Protein AF-A0A0F9B7K7-F1 (afdb_monomer_lite)

Structure (mmCIF, N/CA/C/O backbone):
data_AF-A0A0F9B7K7-F1
#
_entry.id   AF-A0A0F9B7K7-F1
#
loop_
_atom_site.group_PDB
_atom_site.id
_atom_site.type_symbol
_atom_site.label_atom_id
_atom_site.label_alt_id
_atom_site.label_comp_id
_atom_site.label_asym_id
_atom_site.label_entity_id
_atom_site.label_seq_id
_atom_site.pdbx_PDB_ins_code
_atom_site.Cartn_x
_atom_site.Cartn_y
_atom_site.Cartn_z
_atom_site.occupancy
_atom_site.B_iso_or_equiv
_atom_site.auth_seq_id
_atom_site.auth_comp_id
_atom_site.auth_asym_id
_atom_site.auth_atom_id
_atom_site.pdbx_PDB_model_num
ATOM 1 N N . MET A 1 1 ? -11.628 1.335 -11.162 1.00 37.56 1 MET A N 1
ATOM 2 C CA . MET A 1 1 ? -10.467 1.865 -11.911 1.00 37.56 1 MET A CA 1
ATOM 3 C C . MET A 1 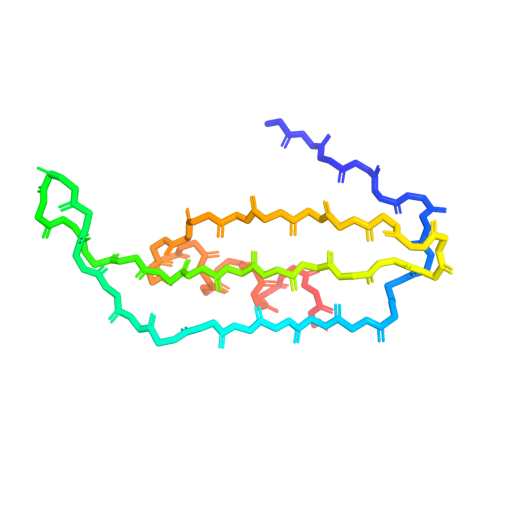1 ? -9.492 0.711 -12.097 1.00 37.56 1 MET A C 1
ATOM 5 O O . MET A 1 1 ? 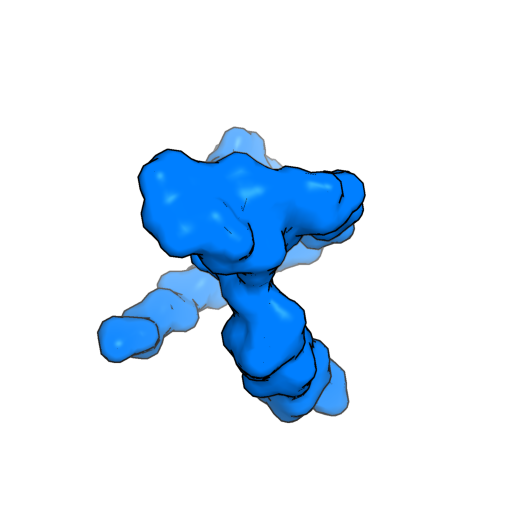-9.118 0.126 -11.094 1.00 37.56 1 MET A O 1
ATOM 9 N N . ARG A 1 2 ? -9.174 0.304 -13.334 1.00 41.03 2 ARG A N 1
ATOM 10 C CA . ARG A 1 2 ? -8.187 -0.760 -13.605 1.00 41.03 2 ARG A CA 1
ATOM 11 C C . ARG A 1 2 ? -6.827 -0.099 -13.828 1.00 41.03 2 ARG A C 1
ATOM 13 O O . ARG A 1 2 ? -6.716 0.715 -14.739 1.00 41.03 2 ARG A O 1
ATOM 20 N N . ILE A 1 3 ? -5.841 -0.402 -12.987 1.00 51.62 3 ILE A N 1
ATOM 21 C CA . ILE A 1 3 ? -4.460 0.061 -13.160 1.00 51.62 3 ILE A CA 1
ATOM 22 C C . ILE A 1 3 ? -3.734 -1.038 -13.938 1.00 51.62 3 ILE A C 1
ATOM 24 O O . ILE A 1 3 ? -3.571 -2.139 -13.426 1.00 51.62 3 ILE A O 1
ATOM 28 N N . TRP A 1 4 ? -3.354 -0.758 -15.184 1.00 51.38 4 TRP A N 1
ATOM 29 C CA . TRP A 1 4 ? -2.452 -1.620 -15.948 1.00 51.38 4 TRP A CA 1
ATOM 30 C C . TRP A 1 4 ? -1.026 -1.197 -15.617 1.00 51.38 4 TRP A C 1
ATOM 32 O O . TRP A 1 4 ? -0.632 -0.071 -15.917 1.00 51.38 4 TRP A O 1
ATOM 42 N N . ILE A 1 5 ? -0.276 -2.074 -14.960 1.00 57.78 5 ILE A N 1
ATOM 43 C CA . ILE A 1 5 ? 1.129 -1.846 -14.635 1.00 57.78 5 ILE A CA 1
ATOM 44 C C . ILE A 1 5 ? 1.945 -2.559 -15.715 1.00 57.78 5 ILE A C 1
ATOM 46 O O . ILE A 1 5 ? 1.962 -3.783 -15.759 1.00 57.78 5 ILE A O 1
ATOM 50 N N . ASN A 1 6 ? 2.566 -1.795 -16.616 1.00 54.38 6 ASN A N 1
ATOM 51 C CA . ASN A 1 6 ? 3.327 -2.327 -17.758 1.00 54.38 6 ASN A CA 1
ATOM 52 C C . ASN A 1 6 ? 4.839 -2.444 -17.470 1.00 54.38 6 ASN A C 1
ATOM 54 O O . ASN A 1 6 ? 5.628 -2.654 -18.386 1.00 54.38 6 ASN A O 1
ATOM 58 N N . ASN A 1 7 ? 5.227 -2.277 -16.202 1.00 60.84 7 ASN A N 1
ATOM 59 C CA . ASN A 1 7 ? 6.601 -2.377 -15.721 1.00 60.84 7 ASN A CA 1
ATOM 60 C C . ASN A 1 7 ? 6.738 -3.607 -14.824 1.00 60.84 7 ASN A C 1
ATOM 62 O O . ASN A 1 7 ? 5.842 -3.893 -14.023 1.00 60.84 7 ASN A O 1
ATOM 66 N N . SER A 1 8 ? 7.874 -4.294 -14.924 1.00 75.06 8 SER A N 1
ATOM 67 C CA . SER A 1 8 ? 8.244 -5.368 -14.005 1.00 75.06 8 SER A CA 1
ATOM 68 C C . SER A 1 8 ? 8.266 -4.837 -12.568 1.00 75.06 8 SER A C 1
ATOM 70 O O . SER A 1 8 ? 8.886 -3.809 -12.275 1.00 75.06 8 SER A O 1
ATOM 72 N N . ILE A 1 9 ? 7.545 -5.517 -11.675 1.00 80.94 9 ILE A N 1
ATOM 73 C CA . ILE A 1 9 ? 7.572 -5.227 -10.240 1.00 80.94 9 ILE A CA 1
ATOM 74 C C . ILE A 1 9 ? 8.903 -5.744 -9.694 1.00 80.94 9 ILE A C 1
ATOM 76 O O . ILE A 1 9 ? 9.159 -6.943 -9.744 1.00 80.94 9 ILE A O 1
ATOM 80 N N . GLU A 1 10 ? 9.720 -4.848 -9.145 1.00 83.94 10 GLU A N 1
ATOM 81 C CA . GLU A 1 10 ? 10.987 -5.213 -8.508 1.00 83.94 10 GLU A CA 1
ATOM 82 C C . GLU A 1 10 ? 10.749 -5.682 -7.069 1.00 83.94 10 GLU A C 1
ATOM 84 O O . GLU A 1 10 ? 11.294 -6.692 -6.625 1.00 83.94 10 GLU A O 1
ATOM 89 N N . ASN A 1 11 ? 9.923 -4.945 -6.316 1.00 82.81 11 ASN A N 1
ATOM 90 C CA . ASN A 1 11 ? 9.674 -5.247 -4.911 1.00 82.81 11 ASN A CA 1
ATOM 91 C C . ASN A 1 11 ? 8.316 -4.720 -4.429 1.00 82.81 11 ASN A C 1
ATOM 93 O O . ASN A 1 11 ? 7.811 -3.702 -4.906 1.00 82.81 11 ASN A O 1
ATOM 97 N N . ILE A 1 12 ? 7.741 -5.381 -3.425 1.00 86.44 12 ILE A N 1
ATOM 98 C CA . ILE A 1 12 ? 6.507 -4.968 -2.755 1.00 86.44 12 ILE A CA 1
ATOM 99 C C . ILE A 1 12 ? 6.774 -4.889 -1.251 1.00 86.44 12 ILE A C 1
ATOM 101 O O . ILE A 1 12 ? 7.146 -5.868 -0.612 1.00 86.44 12 ILE A O 1
ATOM 105 N N . HIS A 1 13 ? 6.544 -3.717 -0.662 1.00 89.19 13 HIS A N 1
ATOM 106 C CA . HIS A 1 13 ? 6.691 -3.483 0.769 1.00 89.19 13 HIS A CA 1
ATOM 107 C C . HIS A 1 13 ? 5.348 -3.166 1.427 1.00 89.19 13 HIS A C 1
ATOM 109 O O . HIS A 1 13 ? 4.714 -2.155 1.116 1.00 89.19 13 HIS A O 1
ATOM 115 N N . LEU A 1 14 ? 4.956 -3.983 2.404 1.00 89.06 14 LEU A N 1
ATOM 116 C CA . LEU A 1 14 ? 3.784 -3.749 3.241 1.00 89.06 14 LEU A CA 1
ATOM 117 C C . LEU A 1 14 ? 4.216 -3.273 4.633 1.00 89.06 14 LEU A C 1
ATOM 119 O O . LEU A 1 14 ? 4.927 -3.966 5.359 1.00 89.06 14 LEU A O 1
ATOM 123 N N . SER A 1 15 ? 3.784 -2.075 5.018 1.00 89.62 15 SER A N 1
ATOM 124 C CA . SER A 1 15 ? 4.068 -1.509 6.339 1.00 89.62 15 SER A CA 1
ATOM 125 C C . SER A 1 15 ? 3.129 -2.048 7.427 1.00 89.62 15 SER A C 1
ATOM 127 O O . SER A 1 15 ? 2.093 -2.655 7.151 1.00 89.62 15 SER A O 1
ATOM 129 N N . LYS A 1 16 ? 3.469 -1.758 8.692 1.00 88.56 16 LYS A N 1
ATOM 130 C CA . LYS A 1 16 ? 2.607 -2.036 9.852 1.00 88.56 16 LYS A CA 1
ATOM 131 C C . LYS A 1 16 ? 1.249 -1.330 9.725 1.00 88.56 16 LYS A C 1
ATOM 133 O O . LYS A 1 16 ? 1.141 -0.268 9.112 1.00 88.56 16 LYS A O 1
ATOM 138 N N . GLU A 1 17 ? 0.230 -1.919 10.344 1.00 92.56 17 GLU A N 1
ATOM 139 C CA . GLU A 1 17 ? -1.117 -1.351 10.434 1.00 92.56 17 GLU A CA 1
ATOM 140 C C . GLU A 1 17 ? -1.133 -0.055 11.249 1.00 92.56 17 GLU A C 1
ATOM 142 O O . GLU A 1 17 ? -0.548 0.027 12.329 1.00 92.56 17 GLU A O 1
ATOM 147 N N . VAL A 1 18 ? -1.823 0.954 10.722 1.00 91.94 18 VAL A N 1
ATOM 148 C CA . VAL A 1 18 ? -2.030 2.258 11.354 1.00 91.94 18 VAL A CA 1
ATOM 149 C C . VAL A 1 18 ? -3.496 2.670 11.245 1.00 91.94 18 VAL A C 1
ATOM 151 O O . VAL A 1 18 ? -4.204 2.264 10.326 1.00 91.94 18 VAL A O 1
ATOM 154 N N . SER A 1 19 ? -3.962 3.516 12.160 1.00 92.12 19 SER A N 1
ATOM 155 C CA . SER A 1 19 ? -5.301 4.106 12.071 1.00 92.12 19 SER A CA 1
ATOM 156 C C . SER A 1 19 ? -5.265 5.392 11.249 1.00 92.12 19 SER A C 1
ATOM 158 O O . SER A 1 19 ? -4.464 6.289 11.511 1.00 92.12 19 SER A O 1
ATOM 160 N N . ASN A 1 20 ? -6.147 5.513 10.257 1.00 89.00 20 ASN A N 1
ATOM 161 C CA . ASN A 1 20 ? -6.298 6.747 9.491 1.00 89.00 20 ASN A CA 1
ATOM 162 C C . ASN A 1 20 ? -7.098 7.813 10.270 1.00 89.00 20 ASN A C 1
ATOM 164 O O . ASN A 1 20 ? -7.624 7.564 11.354 1.00 89.00 20 ASN A O 1
ATOM 168 N N . 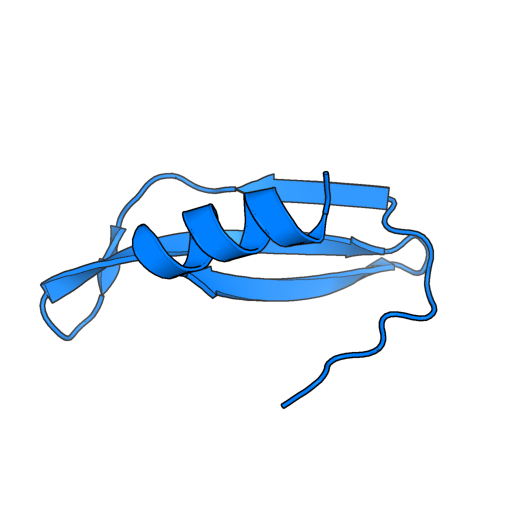ARG A 1 21 ? -7.261 9.009 9.684 1.00 87.56 21 ARG A N 1
ATOM 169 C CA . ARG A 1 21 ? -8.006 10.132 10.299 1.00 87.56 21 ARG A CA 1
ATOM 170 C C . ARG A 1 21 ? -9.482 9.831 10.607 1.00 87.56 21 ARG A C 1
ATOM 172 O O . ARG A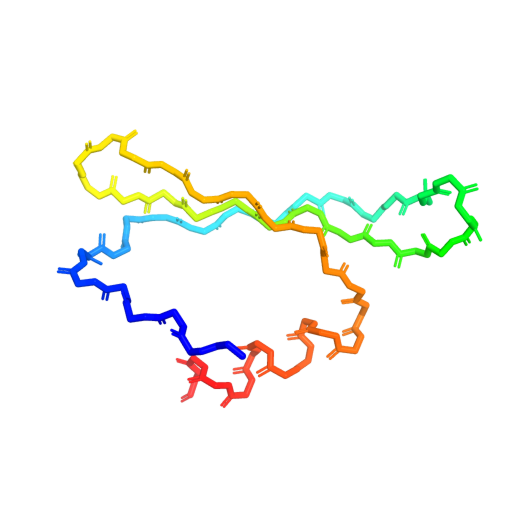 1 21 ? -10.093 10.566 11.369 1.00 87.56 21 ARG A O 1
ATOM 179 N N . LYS A 1 22 ? -10.058 8.782 10.011 1.00 90.44 22 LYS A N 1
ATOM 180 C CA . LYS A 1 22 ? -11.434 8.313 10.251 1.00 90.44 22 LYS A CA 1
ATOM 181 C C . LYS A 1 22 ? -11.487 7.135 11.240 1.00 90.44 22 LYS A C 1
ATOM 183 O O . LYS A 1 22 ? -12.532 6.508 11.362 1.00 90.44 22 LYS A O 1
ATOM 188 N N . GLY A 1 23 ? -10.371 6.793 11.892 1.00 90.62 23 GLY A N 1
ATOM 189 C CA . GLY A 1 23 ? -10.271 5.676 12.836 1.00 90.62 23 GLY A CA 1
ATOM 190 C C . GLY A 1 23 ? -10.242 4.288 12.187 1.00 90.62 23 GLY A C 1
ATOM 191 O O . GLY A 1 23 ? -10.278 3.289 12.898 1.00 90.62 23 GLY A O 1
ATOM 192 N N . ARG A 1 24 ? -10.170 4.198 10.852 1.00 90.00 24 ARG A N 1
ATOM 193 C CA . ARG A 1 24 ? -10.083 2.907 10.155 1.00 90.00 24 ARG A CA 1
ATOM 194 C C . ARG A 1 24 ? -8.645 2.410 10.134 1.00 90.00 24 ARG A C 1
ATOM 196 O O . ARG A 1 24 ? -7.734 3.179 9.823 1.00 90.00 24 ARG A O 1
ATOM 203 N N . LYS A 1 25 ? -8.475 1.120 10.409 1.00 92.56 25 LYS A N 1
ATOM 204 C CA . LYS A 1 25 ? -7.206 0.404 10.283 1.00 92.56 25 LYS A CA 1
ATOM 205 C C . LYS A 1 25 ? -6.840 0.257 8.809 1.00 92.56 25 LYS A C 1
ATOM 207 O O . LYS A 1 25 ? -7.644 -0.231 8.019 1.00 92.56 25 LYS A O 1
ATOM 212 N N . VAL A 1 26 ? -5.650 0.720 8.450 1.00 94.19 26 VAL A N 1
ATOM 213 C CA . VAL A 1 26 ? -5.097 0.642 7.098 1.00 94.19 26 VAL A CA 1
ATOM 214 C C . VAL A 1 26 ? -3.626 0.246 7.155 1.00 94.19 26 VAL A C 1
ATOM 216 O O . VAL A 1 26 ? -2.927 0.530 8.128 1.00 94.19 26 VAL A O 1
ATOM 219 N N . ARG A 1 27 ? -3.128 -0.368 6.089 1.00 92.50 27 ARG A N 1
ATOM 220 C CA . ARG A 1 27 ? -1.708 -0.641 5.870 1.00 92.50 27 ARG A CA 1
ATOM 221 C C . ARG A 1 27 ? -1.240 0.094 4.628 1.00 92.50 27 ARG A C 1
ATOM 223 O O . ARG A 1 27 ? -1.976 0.243 3.656 1.00 92.50 27 ARG A O 1
ATOM 230 N N . LYS A 1 28 ? -0.002 0.575 4.670 1.00 92.44 28 LYS A N 1
ATOM 231 C CA . LYS A 1 28 ? 0.640 1.198 3.515 1.00 92.44 28 LYS A CA 1
ATOM 232 C C . LYS A 1 28 ? 1.304 0.105 2.679 1.00 92.44 28 LYS A C 1
ATOM 234 O O . LYS A 1 28 ? 2.229 -0.540 3.166 1.00 92.44 28 LYS A O 1
ATOM 239 N N . LEU A 1 29 ? 0.860 -0.067 1.442 1.00 90.12 29 LEU A N 1
ATOM 240 C CA . LEU A 1 29 ? 1.498 -0.907 0.435 1.00 90.12 29 LEU A CA 1
ATOM 241 C C . LEU A 1 29 ? 2.333 -0.010 -0.481 1.00 90.12 29 LEU A C 1
ATOM 243 O O . LEU A 1 29 ? 1.826 0.977 -1.007 1.00 90.12 29 LEU A O 1
ATOM 247 N N . THR A 1 30 ? 3.612 -0.317 -0.655 1.00 89.94 30 THR A N 1
ATOM 248 C CA . THR A 1 30 ? 4.502 0.386 -1.585 1.00 89.94 30 THR A CA 1
ATOM 249 C C . THR A 1 30 ? 5.026 -0.610 -2.606 1.00 89.94 30 THR A C 1
ATOM 251 O O . THR A 1 30 ? 5.653 -1.588 -2.221 1.00 89.94 30 THR A O 1
ATOM 254 N N . ILE A 1 31 ? 4.765 -0.366 -3.884 1.00 88.12 31 ILE A N 1
ATOM 255 C CA . ILE A 1 31 ? 5.237 -1.187 -5.001 1.00 88.12 31 ILE A CA 1
ATOM 256 C C . ILE A 1 31 ? 6.368 -0.418 -5.675 1.00 88.12 31 ILE A C 1
ATOM 258 O O . ILE A 1 31 ? 6.175 0.750 -6.017 1.00 88.12 31 ILE A O 1
ATOM 262 N N . PHE A 1 32 ? 7.521 -1.058 -5.821 1.00 87.25 32 PHE A N 1
ATOM 263 C CA . PHE A 1 32 ? 8.706 -0.542 -6.496 1.00 87.25 32 PHE A CA 1
ATOM 264 C C . PHE A 1 32 ? 8.823 -1.190 -7.872 1.00 87.25 32 PHE A C 1
ATOM 266 O O . PHE A 1 32 ? 8.649 -2.404 -8.007 1.00 87.25 32 PHE A O 1
ATOM 273 N N . PHE A 1 33 ? 9.108 -0.372 -8.877 1.00 86.62 33 PHE A N 1
ATOM 274 C CA . PHE A 1 33 ? 9.326 -0.797 -10.252 1.00 86.62 33 PHE A CA 1
ATOM 275 C C . PHE A 1 33 ? 10.796 -0.624 -10.615 1.00 86.62 33 PHE A C 1
ATOM 277 O O . PHE A 1 33 ? 11.459 0.276 -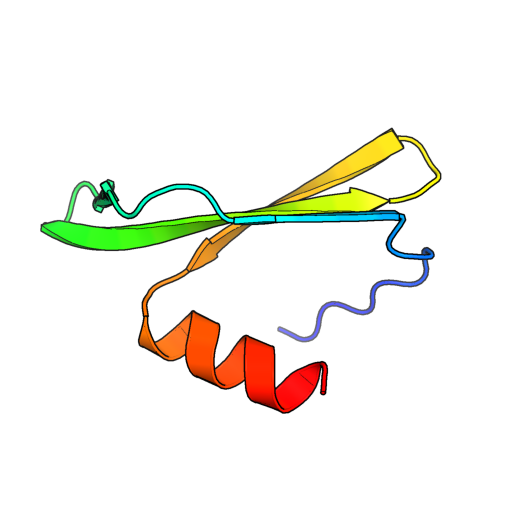10.105 1.00 86.62 33 PHE A O 1
ATOM 284 N N . GLU A 1 34 ? 11.277 -1.446 -11.547 1.00 82.00 34 GLU A N 1
ATOM 285 C CA . GLU A 1 34 ? 12.683 -1.455 -11.984 1.00 82.00 34 GLU A CA 1
ATOM 286 C C . GLU A 1 34 ? 13.184 -0.097 -12.516 1.00 82.00 34 GLU A C 1
ATOM 288 O O . GLU A 1 34 ? 14.384 0.152 -12.572 1.00 82.00 34 GLU A O 1
ATOM 293 N N . ASN A 1 35 ? 12.281 0.802 -12.909 1.00 82.75 35 ASN A N 1
ATOM 294 C CA . ASN A 1 35 ? 12.600 2.131 -13.427 1.00 82.75 35 ASN A CA 1
ATOM 295 C C . ASN A 1 35 ? 12.662 3.226 -12.342 1.00 82.75 35 ASN A C 1
ATOM 297 O O . ASN A 1 35 ? 12.431 4.391 -12.651 1.00 82.75 35 ASN A O 1
ATOM 301 N N . GLU A 1 36 ? 12.929 2.855 -11.086 1.00 73.94 36 GLU A N 1
ATOM 302 C CA . GLU A 1 36 ? 12.944 3.728 -9.896 1.00 73.94 36 GLU A CA 1
ATOM 303 C C . GLU A 1 36 ? 11.587 4.369 -9.531 1.00 73.94 36 GLU A C 1
ATOM 305 O O . GLU A 1 36 ? 11.479 5.105 -8.542 1.00 73.94 36 GLU A O 1
ATOM 310 N N . ASP A 1 37 ? 10.519 4.054 -10.269 1.00 83.56 37 ASP A N 1
ATOM 311 C CA . ASP A 1 37 ? 9.170 4.489 -9.928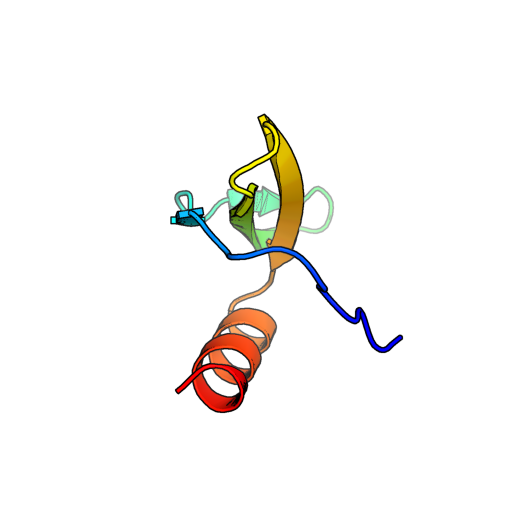 1.00 83.56 37 ASP A CA 1
ATOM 312 C C . ASP A 1 37 ? 8.616 3.699 -8.740 1.00 83.56 37 ASP A C 1
ATOM 314 O O . ASP A 1 37 ? 8.930 2.529 -8.500 1.00 83.56 37 ASP A O 1
ATOM 318 N N . ARG A 1 38 ? 7.703 4.336 -8.000 1.00 86.12 38 ARG A N 1
ATOM 319 C CA . ARG A 1 38 ? 6.956 3.665 -6.936 1.00 86.12 38 ARG A CA 1
ATOM 320 C C . ARG A 1 38 ? 5.508 4.109 -6.863 1.00 86.12 38 ARG A C 1
ATOM 322 O O . ARG A 1 38 ? 5.196 5.295 -6.963 1.00 86.12 38 ARG A O 1
ATOM 329 N N . ILE A 1 39 ? 4.630 3.159 -6.564 1.00 88.00 39 ILE A N 1
ATOM 330 C CA . ILE A 1 39 ? 3.231 3.417 -6.219 1.00 88.00 39 ILE A CA 1
ATOM 331 C C . ILE A 1 39 ? 3.047 3.154 -4.729 1.00 88.00 39 ILE A C 1
ATOM 333 O O . ILE A 1 39 ? 3.509 2.150 -4.198 1.00 88.00 39 ILE A O 1
ATOM 337 N N . THR A 1 40 ? 2.369 4.065 -4.033 1.00 88.88 40 THR A N 1
ATOM 338 C CA . THR A 1 40 ? 1.970 3.882 -2.635 1.00 88.88 40 THR A CA 1
ATOM 339 C C . THR A 1 40 ? 0.452 3.849 -2.538 1.00 88.88 40 THR A C 1
ATOM 341 O O . THR A 1 40 ? -0.211 4.801 -2.943 1.00 88.88 40 THR A O 1
ATOM 344 N N . LEU A 1 41 ? -0.085 2.790 -1.940 1.00 88.88 41 LEU A N 1
ATOM 345 C CA . LEU A 1 41 ? -1.503 2.609 -1.654 1.00 88.88 41 LEU A CA 1
ATOM 346 C C . LEU A 1 41 ? -1.720 2.493 -0.142 1.00 88.88 41 LEU A C 1
ATOM 348 O O . LEU A 1 41 ? -0.870 1.980 0.584 1.00 88.88 41 LEU A O 1
ATOM 352 N N . PHE A 1 42 ? -2.868 2.965 0.334 1.00 89.88 42 PHE A N 1
ATOM 353 C CA . PHE A 1 42 ? -3.333 2.720 1.698 1.00 89.88 42 PHE A CA 1
ATOM 354 C C . PHE A 1 42 ? -4.539 1.800 1.619 1.00 89.88 42 PHE A C 1
ATOM 356 O O . PHE A 1 42 ? -5.590 2.212 1.134 1.00 89.88 42 PHE A O 1
ATOM 363 N N . LEU A 1 43 ? -4.356 0.568 2.072 1.00 89.88 43 LEU A N 1
ATOM 364 C CA . LEU A 1 43 ? -5.315 -0.516 1.921 1.00 89.88 43 LEU A CA 1
ATOM 365 C C . LEU A 1 43 ? -5.896 -0.876 3.285 1.00 89.88 43 LEU A C 1
ATOM 367 O O . LEU A 1 43 ? -5.184 -0.868 4.291 1.00 89.88 43 LEU A O 1
ATOM 371 N N . THR A 1 44 ? -7.191 -1.157 3.335 1.00 91.00 44 THR A N 1
ATOM 372 C CA . THR A 1 44 ? -7.805 -1.826 4.484 1.00 91.00 44 THR A CA 1
ATOM 373 C C . THR A 1 44 ? -7.458 -3.318 4.475 1.00 91.00 44 THR A C 1
ATOM 375 O O . THR A 1 44 ? -6.813 -3.808 3.552 1.00 91.00 44 THR A O 1
ATOM 378 N N . GLN A 1 45 ? -7.863 -4.045 5.518 1.00 85.50 45 GLN A N 1
ATOM 379 C CA . GLN A 1 45 ? -7.686 -5.499 5.566 1.00 85.50 45 GLN A CA 1
ATOM 380 C C . GLN A 1 45 ? -8.444 -6.204 4.425 1.00 85.50 45 GLN A C 1
ATOM 382 O O . GLN A 1 45 ? -7.875 -7.066 3.770 1.00 85.50 45 GLN A O 1
ATOM 387 N N . GLU A 1 46 ? -9.671 -5.768 4.131 1.00 88.75 46 GLU A N 1
ATOM 388 C CA . GLU A 1 46 ? -10.491 -6.296 3.029 1.00 88.75 46 GLU A CA 1
ATOM 389 C C . GLU A 1 46 ? -9.829 -6.055 1.661 1.00 88.75 46 GLU A C 1
ATOM 391 O O . GLU A 1 46 ? -9.768 -6.949 0.822 1.00 88.75 46 GLU A O 1
ATOM 396 N N . ASP A 1 47 ? -9.245 -4.869 1.452 1.00 88.12 47 ASP A N 1
ATOM 397 C CA . ASP A 1 47 ? -8.532 -4.559 0.205 1.00 88.12 47 ASP A CA 1
ATOM 398 C C . ASP A 1 47 ? -7.275 -5.432 0.009 1.00 88.12 47 ASP A C 1
ATOM 400 O O . ASP A 1 47 ? -6.883 -5.703 -1.125 1.00 88.12 47 ASP A O 1
ATOM 404 N N . LEU A 1 48 ? -6.618 -5.845 1.102 1.00 82.94 48 LEU A N 1
ATOM 405 C CA . LEU A 1 48 ? -5.444 -6.722 1.049 1.00 82.94 48 LEU A CA 1
ATOM 406 C C . LEU A 1 48 ? -5.818 -8.156 0.683 1.00 82.94 48 LEU A C 1
ATOM 408 O O . LEU A 1 48 ? -5.098 -8.773 -0.093 1.00 82.94 48 LEU A O 1
ATOM 412 N N . GLU A 1 49 ? -6.942 -8.656 1.194 1.00 85.00 49 GLU A N 1
ATOM 413 C CA . GLU A 1 49 ? -7.454 -9.990 0.858 1.00 85.00 49 GLU A CA 1
ATOM 414 C C . GLU A 1 49 ? -7.759 -10.089 -0.646 1.00 85.00 49 GLU A C 1
ATOM 416 O O . GLU A 1 49 ? -7.306 -11.015 -1.313 1.00 85.00 49 GLU A O 1
ATOM 421 N N . ILE A 1 50 ? -8.397 -9.062 -1.221 1.00 82.06 50 ILE A N 1
ATOM 422 C CA . ILE A 1 50 ? -8.631 -8.978 -2.673 1.00 82.06 50 ILE A CA 1
ATOM 423 C C . ILE A 1 50 ? -7.308 -8.904 -3.449 1.00 82.06 50 ILE A C 1
ATOM 425 O O . ILE A 1 50 ? -7.175 -9.476 -4.530 1.00 82.06 50 ILE A O 1
ATOM 429 N N . PHE A 1 51 ? -6.322 -8.170 -2.932 1.00 76.50 51 PHE A N 1
ATOM 430 C CA . PHE A 1 51 ? -5.022 -8.036 -3.586 1.00 76.50 51 PHE A CA 1
ATOM 431 C C . PHE A 1 51 ? -4.263 -9.370 -3.641 1.00 76.50 51 PHE A C 1
ATOM 433 O O . PHE A 1 51 ? -3.661 -9.677 -4.669 1.00 76.50 51 PHE A O 1
ATOM 440 N N . GLU A 1 52 ? -4.316 -10.165 -2.569 1.00 73.00 52 GLU A N 1
ATOM 441 C CA . GLU A 1 52 ? -3.731 -11.509 -2.522 1.00 73.00 52 GLU A CA 1
ATOM 442 C C . GLU A 1 52 ? -4.391 -12.458 -3.531 1.00 73.00 52 GLU A C 1
ATOM 444 O O . GLU A 1 52 ? -3.679 -13.170 -4.235 1.00 73.00 52 GLU A O 1
ATOM 449 N N . GLU A 1 53 ? -5.719 -12.415 -3.674 1.00 75.25 53 GLU A N 1
ATOM 450 C CA . GLU A 1 53 ? -6.455 -13.244 -4.644 1.00 75.25 53 GLU A CA 1
ATOM 451 C C . GLU A 1 53 ? -6.185 -12.888 -6.115 1.00 75.25 53 GLU A C 1
ATOM 453 O O . GLU A 1 53 ? -6.344 -13.732 -6.991 1.00 75.25 53 GLU A O 1
ATOM 458 N N . VAL A 1 54 ? -5.829 -11.636 -6.418 1.00 68.50 54 VAL A N 1
ATOM 459 C CA . VAL A 1 54 ? -5.636 -11.170 -7.806 1.00 68.50 54 VAL A CA 1
ATOM 460 C C . VAL A 1 54 ? -4.207 -11.398 -8.310 1.00 68.50 54 VAL A C 1
ATOM 462 O O . VAL A 1 54 ? -3.992 -11.446 -9.522 1.00 68.50 54 VAL A O 1
ATOM 465 N N . ILE A 1 55 ? -3.226 -11.488 -7.409 1.00 64.19 55 ILE A N 1
ATOM 466 C CA . ILE A 1 55 ? -1.800 -11.606 -7.760 1.00 64.19 55 ILE A CA 1
ATOM 467 C C . ILE A 1 55 ? -1.272 -13.047 -7.648 1.00 64.19 55 ILE A C 1
ATOM 469 O O . ILE A 1 55 ? -0.263 -13.351 -8.289 1.00 64.19 55 ILE A O 1
ATOM 473 N N . MET A 1 56 ? -1.935 -13.927 -6.886 1.00 51.72 56 MET A N 1
ATOM 474 C CA . MET A 1 56 ? -1.629 -15.369 -6.808 1.00 51.72 56 MET A CA 1
ATOM 475 C C . MET A 1 56 ? -2.499 -16.204 -7.750 1.00 51.72 56 MET A C 1
ATOM 477 O O . MET A 1 56 ? -1.992 -17.258 -8.198 1.00 51.72 56 MET A O 1
#

Organism: NCBI:txid412755

Foldseek 3Di:
DDDDDPFDFPDKDWADWDQDPVRATWIWIWTAGPVRDIDIDTGHPVRVVVVVVVPD

Secondary structure (DSSP, 8-state):
------S-EEEEEEPPPEE-TTS-EEEEEEEEETTS-EEEEEE-HHHHHHHHHHH-

Radius of gyration: 12.27 Å; chains: 1; bounding box: 24×26×31 Å

Sequence (56 aa):
MRIWINNSIENIHLSKEVSNRKGRKVRKLTIFFENEDRITLFLTQEDLEIFEEVIM

pLDDT: mean 80.8, std 13.95, range [37.56, 94.19]